Protein AF-A0A8C2BMG5-F1 (afdb_monomer_lite)

pLDDT: mean 73.22, std 12.96, range [35.28, 88.56]

Structure (mmCIF, N/CA/C/O backbone):
data_AF-A0A8C2BMG5-F1
#
_entry.id   AF-A0A8C2BMG5-F1
#
loop_
_atom_site.group_PDB
_atom_site.id
_atom_site.type_symbol
_atom_site.label_atom_id
_atom_site.label_alt_id
_atom_site.label_comp_id
_atom_site.label_asym_id
_atom_site.label_entity_id
_atom_site.label_seq_id
_atom_site.pdbx_PDB_ins_code
_atom_site.Cartn_x
_atom_site.Cartn_y
_atom_site.Cartn_z
_atom_site.occupancy
_atom_site.B_iso_or_equiv
_atom_site.auth_seq_id
_atom_site.auth_comp_id
_atom_site.auth_asym_id
_atom_site.auth_atom_id
_atom_site.pdbx_PDB_model_num
ATOM 1 N N . HIS A 1 1 ? -37.139 -27.368 30.292 1.00 39.41 1 HIS A N 1
ATOM 2 C CA . HIS A 1 1 ? -36.018 -26.420 30.432 1.00 39.41 1 HIS A CA 1
ATOM 3 C C . HIS A 1 1 ? -34.788 -27.026 29.783 1.00 39.41 1 HIS A C 1
ATOM 5 O O . HIS A 1 1 ? -34.268 -28.004 30.298 1.00 39.41 1 HIS A O 1
ATOM 11 N N . THR A 1 2 ? -34.356 -26.488 28.649 1.00 35.28 2 THR A N 1
ATOM 12 C CA . THR A 1 2 ? -33.099 -26.864 27.992 1.00 35.28 2 THR A CA 1
ATOM 13 C C . THR A 1 2 ? -32.307 -25.578 27.812 1.00 35.28 2 THR A C 1
ATOM 15 O O . THR A 1 2 ? -32.679 -24.720 27.018 1.00 35.28 2 THR A O 1
ATOM 18 N N . TYR A 1 3 ? -31.259 -25.415 28.619 1.00 47.19 3 TYR A N 1
ATOM 19 C CA . TYR A 1 3 ? -30.273 -24.353 28.460 1.00 47.19 3 TYR A CA 1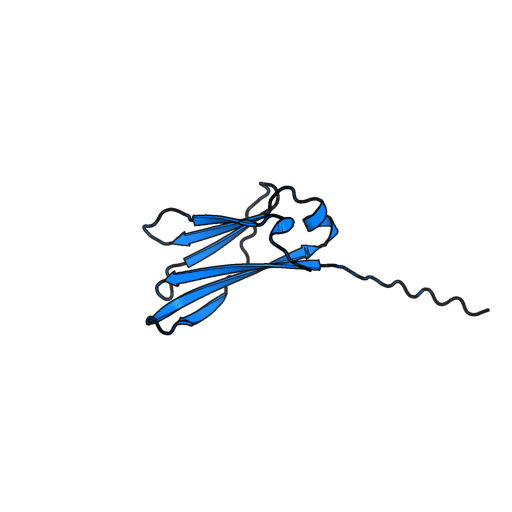
ATOM 20 C C . TYR A 1 3 ? -29.255 -24.831 27.424 1.00 47.19 3 TYR A C 1
ATOM 22 O O . TYR A 1 3 ? -28.438 -25.699 27.714 1.00 47.19 3 TYR A O 1
ATOM 30 N N . GLY A 1 4 ? -29.338 -24.296 26.208 1.00 46.19 4 GLY A N 1
ATOM 31 C CA . GLY A 1 4 ? -28.322 -24.463 25.172 1.00 46.19 4 GLY A CA 1
ATOM 32 C C . GLY A 1 4 ? -27.706 -23.106 24.869 1.00 46.19 4 GLY A C 1
ATOM 33 O O . GLY A 1 4 ? -28.308 -22.306 24.157 1.00 46.19 4 GLY A O 1
ATOM 34 N N . ASN A 1 5 ? -26.535 -22.822 25.442 1.00 56.25 5 ASN A N 1
ATOM 35 C CA . ASN A 1 5 ? -25.740 -21.654 25.071 1.00 56.25 5 ASN A CA 1
ATOM 36 C C . ASN A 1 5 ? -25.124 -21.938 23.693 1.00 56.25 5 ASN A C 1
ATOM 38 O O . ASN A 1 5 ? -24.124 -22.640 23.587 1.00 56.25 5 ASN A O 1
ATOM 42 N N . ASN A 1 6 ? -25.761 -21.447 22.631 1.00 44.56 6 ASN A N 1
ATOM 43 C CA . ASN A 1 6 ? -25.132 -21.370 21.319 1.00 44.56 6 ASN A CA 1
ATOM 44 C C . ASN A 1 6 ? -24.407 -20.031 21.272 1.00 44.56 6 ASN A C 1
ATOM 46 O O . ASN A 1 6 ? -25.001 -19.008 20.935 1.00 44.56 6 ASN A O 1
ATOM 50 N N . THR A 1 7 ? -23.140 -20.017 21.675 1.00 39.62 7 THR A N 1
ATOM 51 C CA . THR A 1 7 ? -22.272 -18.860 21.469 1.00 39.62 7 THR A CA 1
ATOM 52 C C . THR A 1 7 ? -22.019 -18.758 19.967 1.00 39.62 7 THR A C 1
ATOM 54 O O . THR A 1 7 ? -21.108 -19.381 19.429 1.00 39.62 7 THR A O 1
ATOM 57 N N . ILE A 1 8 ? -22.879 -18.025 19.260 1.00 43.47 8 ILE A N 1
ATOM 58 C CA . ILE A 1 8 ? -22.648 -17.637 17.871 1.00 43.47 8 ILE A CA 1
ATOM 59 C C . ILE A 1 8 ? -21.464 -16.673 17.913 1.00 43.47 8 ILE A C 1
ATOM 61 O O . ILE A 1 8 ? -21.622 -15.482 18.163 1.00 43.47 8 ILE A O 1
ATOM 65 N N . SER A 1 9 ? -20.248 -17.189 17.732 1.00 45.44 9 SER A N 1
ATOM 66 C CA . SER A 1 9 ? -19.105 -16.346 17.392 1.00 45.44 9 SER A CA 1
ATOM 67 C C . SER A 1 9 ? -19.245 -16.004 15.910 1.00 45.44 9 SER A C 1
ATOM 69 O O . SER A 1 9 ? -18.570 -16.566 15.055 1.00 45.44 9 SER A O 1
ATOM 71 N N . SER A 1 10 ? -20.202 -15.132 15.586 1.00 47.69 10 SER A N 1
ATOM 72 C CA . SER A 1 10 ? -20.258 -14.443 14.300 1.00 47.69 10 SER A CA 1
ATOM 73 C C . SER A 1 10 ? -19.103 -13.451 14.290 1.00 47.69 10 SER A C 1
ATOM 75 O O . SER A 1 10 ? -19.272 -12.272 14.591 1.00 47.69 10 SER A O 1
ATOM 77 N N . GLN A 1 11 ? -17.896 -13.955 14.049 1.00 55.72 11 GLN A N 1
ATOM 78 C CA . GLN A 1 11 ? -16.746 -13.112 13.770 1.00 55.72 11 GLN A CA 1
ATOM 79 C C . GLN A 1 11 ? -16.968 -12.546 12.373 1.00 55.72 11 GLN A C 1
ATOM 81 O O . GLN A 1 11 ? -16.522 -13.116 11.382 1.00 55.72 11 GLN A O 1
ATOM 86 N N . SER A 1 12 ? -17.731 -11.460 12.282 1.00 69.50 12 SER A N 1
ATOM 87 C CA . SER A 1 12 ? -17.725 -10.630 11.089 1.00 69.50 12 SER A CA 1
ATOM 88 C C . SER A 1 12 ? -16.268 -10.234 10.845 1.00 69.50 12 SER A C 1
ATOM 90 O O . SER A 1 12 ? -15.607 -9.667 11.718 1.00 69.50 12 SER A O 1
ATOM 92 N N . THR A 1 13 ? -15.724 -10.600 9.693 1.00 73.69 13 THR A N 1
ATOM 93 C CA . THR A 1 13 ? -14.363 -10.240 9.290 1.00 73.69 13 THR A CA 1
ATOM 94 C C . THR A 1 13 ? -14.438 -9.462 7.993 1.00 73.69 13 THR A C 1
ATOM 96 O O . THR A 1 13 ? -15.110 -9.889 7.056 1.00 73.69 13 THR A O 1
ATOM 99 N N . ALA A 1 14 ? -13.724 -8.346 7.920 1.00 76.12 14 ALA A N 1
ATOM 100 C CA . ALA A 1 14 ? -13.542 -7.602 6.688 1.00 76.12 14 ALA A CA 1
ATOM 101 C C . ALA A 1 14 ? -12.353 -8.200 5.932 1.00 76.12 14 ALA A C 1
ATOM 103 O O . ALA A 1 14 ? -11.242 -8.240 6.459 1.00 76.12 14 ALA A O 1
ATOM 104 N N . THR A 1 15 ? -12.580 -8.677 4.708 1.00 80.00 15 THR A N 1
ATOM 105 C CA . THR A 1 15 ? -11.491 -9.094 3.816 1.00 80.00 15 THR A CA 1
ATOM 106 C C . THR A 1 15 ? -11.305 -8.035 2.746 1.00 80.00 15 THR A C 1
ATOM 108 O O . THR A 1 15 ? -12.176 -7.819 1.909 1.00 80.00 15 THR A O 1
ATOM 111 N N . LEU A 1 16 ? -10.163 -7.367 2.792 1.00 81.19 16 LEU A N 1
ATOM 112 C CA . LEU A 1 16 ? -9.764 -6.324 1.863 1.00 81.19 16 LEU A CA 1
ATOM 113 C C . LEU A 1 16 ? -8.851 -6.938 0.811 1.00 81.19 16 LEU A C 1
ATOM 115 O O . LEU A 1 16 ? -7.957 -7.708 1.149 1.00 81.19 16 LEU A O 1
ATOM 119 N N . VAL A 1 17 ? -9.050 -6.585 -0.455 1.00 84.00 17 VAL A N 1
ATOM 120 C CA . VAL A 1 17 ? -8.230 -7.092 -1.561 1.00 84.00 17 VAL A CA 1
ATOM 121 C C . VAL A 1 17 ? -7.576 -5.921 -2.274 1.00 84.00 17 VAL A C 1
ATOM 123 O O . VAL A 1 17 ? -8.238 -4.954 -2.646 1.00 84.00 17 VAL A O 1
ATOM 126 N N . CYS A 1 18 ? -6.267 -6.015 -2.470 1.00 83.75 18 CYS A N 1
ATOM 127 C CA . CYS A 1 18 ? -5.486 -5.058 -3.235 1.00 83.75 18 CYS A CA 1
ATOM 128 C C . CYS A 1 18 ? -4.857 -5.759 -4.427 1.00 83.75 18 CYS A C 1
ATOM 130 O O . CYS A 1 18 ? -4.236 -6.809 -4.262 1.00 83.75 18 CYS A O 1
ATOM 132 N N . VAL A 1 19 ? -5.012 -5.169 -5.612 1.00 84.94 19 VAL A N 1
ATOM 133 C CA . VAL A 1 19 ? -4.493 -5.708 -6.868 1.00 84.94 19 VAL A CA 1
ATOM 134 C C . VAL A 1 19 ? -3.553 -4.690 -7.502 1.00 84.94 19 VAL A C 1
ATOM 136 O O . VAL A 1 19 ? -3.943 -3.544 -7.732 1.00 84.94 19 VAL A O 1
ATOM 139 N N . ALA A 1 20 ? -2.329 -5.119 -7.799 1.00 83.88 20 ALA A N 1
ATOM 140 C CA . ALA A 1 20 ? -1.378 -4.386 -8.626 1.00 83.88 20 ALA A CA 1
ATOM 141 C C . ALA A 1 20 ? -1.185 -5.137 -9.943 1.00 83.88 20 ALA A C 1
ATOM 143 O O . ALA A 1 20 ? -0.740 -6.282 -9.944 1.00 83.88 20 ALA A O 1
ATOM 144 N N . SER A 1 21 ? -1.531 -4.498 -11.057 1.00 81.56 21 SER A N 1
ATOM 145 C CA . SER A 1 21 ? -1.386 -5.050 -12.403 1.00 81.56 21 SER A CA 1
ATOM 146 C C . SER A 1 21 ? -0.276 -4.349 -13.183 1.00 81.56 21 SER A C 1
ATOM 148 O O . SER A 1 21 ? 0.147 -3.238 -12.853 1.00 81.56 21 SER A O 1
ATOM 150 N N . GLY A 1 22 ? 0.214 -5.013 -14.230 1.00 76.75 22 GLY A N 1
ATOM 151 C CA . GLY A 1 22 ? 1.169 -4.426 -15.166 1.00 76.75 22 GLY A CA 1
ATOM 152 C C . GLY A 1 22 ? 2.645 -4.599 -14.788 1.00 76.75 22 GLY A C 1
ATOM 153 O O . GLY A 1 22 ? 3.468 -3.733 -15.103 1.00 76.75 22 GLY A O 1
ATOM 154 N N . GLY A 1 23 ? 2.998 -5.680 -14.080 1.00 72.88 23 GLY A N 1
ATOM 155 C CA . GLY A 1 23 ? 4.397 -6.017 -13.769 1.00 72.88 23 GLY A CA 1
ATOM 156 C C . GLY A 1 23 ? 4.898 -7.279 -14.440 1.00 72.88 23 GLY A C 1
ATOM 157 O O . GLY A 1 23 ? 4.125 -8.098 -14.916 1.00 72.88 23 GLY A O 1
ATOM 158 N N . PHE A 1 24 ? 6.209 -7.459 -14.426 1.00 74.00 24 PHE A N 1
ATOM 159 C CA . PHE A 1 24 ? 6.877 -8.719 -14.737 1.00 74.00 24 PHE A CA 1
ATOM 160 C C . PHE A 1 24 ? 7.064 -9.553 -13.460 1.00 74.00 24 PHE A C 1
ATOM 162 O O . PHE A 1 24 ? 7.054 -8.973 -12.378 1.00 74.00 24 PHE A O 1
ATOM 169 N N . PRO A 1 25 ? 7.211 -10.894 -13.537 1.00 62.00 25 PRO A N 1
ATOM 170 C CA . PRO A 1 25 ? 6.995 -11.866 -12.443 1.00 62.00 25 PRO A CA 1
ATOM 171 C C . PRO A 1 25 ? 7.842 -11.696 -11.160 1.00 62.00 25 PRO A C 1
ATOM 173 O O . PRO A 1 25 ? 7.740 -12.510 -10.247 1.00 62.00 25 PRO A O 1
ATOM 176 N N . SER A 1 26 ? 8.656 -10.648 -11.039 1.00 66.38 26 SER A N 1
ATOM 177 C CA . SER A 1 26 ? 9.427 -10.303 -9.835 1.00 66.38 26 SER A CA 1
ATOM 178 C C . SER A 1 26 ? 9.380 -8.809 -9.483 1.00 66.38 26 SER A C 1
ATOM 180 O O . SER A 1 26 ? 10.207 -8.333 -8.710 1.00 66.38 26 SER A O 1
ATOM 182 N N . ASP A 1 27 ? 8.440 -8.060 -10.060 1.00 76.12 27 ASP A N 1
ATOM 183 C CA . ASP A 1 27 ? 8.417 -6.603 -9.958 1.00 76.12 27 ASP A CA 1
ATOM 184 C C . ASP A 1 27 ? 7.704 -6.081 -8.717 1.00 76.12 27 ASP A C 1
ATOM 186 O O . ASP A 1 27 ? 8.172 -5.108 -8.135 1.00 76.12 27 ASP A O 1
ATOM 190 N N . TRP A 1 28 ? 6.566 -6.669 -8.338 1.00 81.69 28 TRP A N 1
ATOM 191 C CA . TRP A 1 28 ? 5.681 -6.069 -7.342 1.00 81.69 28 TRP A CA 1
ATOM 192 C C . TRP A 1 28 ? 5.827 -6.695 -5.961 1.00 81.69 28 TRP A C 1
ATOM 194 O O . TRP A 1 28 ? 5.833 -7.914 -5.804 1.00 81.69 28 TRP A O 1
ATOM 204 N N . SER A 1 29 ? 5.851 -5.831 -4.952 1.00 83.81 29 SER A N 1
ATOM 205 C CA . SER A 1 29 ? 5.720 -6.183 -3.545 1.00 83.81 29 SER A CA 1
ATOM 206 C C . SER A 1 29 ? 4.555 -5.402 -2.946 1.00 83.81 29 SER A C 1
ATOM 208 O O . SER A 1 29 ? 4.506 -4.173 -3.033 1.00 83.81 29 SER A O 1
ATOM 210 N N . LEU A 1 30 ? 3.586 -6.125 -2.383 1.00 85.19 30 LEU A N 1
ATOM 211 C CA . LEU A 1 30 ? 2.398 -5.547 -1.758 1.00 85.19 30 LEU A CA 1
ATOM 212 C C . LEU A 1 30 ? 2.545 -5.589 -0.238 1.00 85.19 30 LEU A C 1
ATOM 214 O O . LEU A 1 30 ? 2.870 -6.630 0.330 1.00 85.19 30 LEU A O 1
ATOM 218 N N . SER A 1 31 ? 2.278 -4.469 0.422 1.00 86.88 31 SER A N 1
ATOM 219 C CA . SER A 1 31 ? 2.249 -4.348 1.881 1.00 86.88 31 SER A CA 1
ATOM 220 C C . SER A 1 31 ? 0.990 -3.630 2.337 1.00 86.88 31 SER A C 1
ATOM 222 O O . SER A 1 31 ? 0.442 -2.803 1.614 1.00 86.88 31 SER A O 1
ATOM 224 N N . TRP A 1 32 ? 0.533 -3.928 3.549 1.00 87.00 32 TRP A N 1
ATOM 225 C CA . TRP A 1 32 ? -0.648 -3.293 4.122 1.00 87.00 32 TRP A CA 1
ATOM 226 C C . TRP A 1 32 ? -0.299 -2.460 5.341 1.00 87.00 32 TRP A C 1
ATOM 228 O O . TRP A 1 32 ? 0.381 -2.939 6.239 1.00 87.00 32 TRP A O 1
ATOM 238 N N . THR A 1 33 ? -0.844 -1.256 5.422 1.00 87.62 33 THR A N 1
ATOM 239 C CA . THR A 1 33 ? -0.722 -0.362 6.575 1.00 87.62 33 THR A CA 1
ATOM 240 C C . THR A 1 33 ? -2.112 -0.127 7.144 1.00 87.62 33 THR A C 1
ATOM 242 O O . THR A 1 33 ? -3.001 0.336 6.433 1.00 87.62 33 THR A O 1
ATOM 245 N N . VAL A 1 34 ? -2.313 -0.447 8.420 1.00 85.38 34 VAL A N 1
ATOM 246 C CA . VAL A 1 34 ? -3.602 -0.292 9.112 1.00 85.38 34 VAL A CA 1
ATOM 247 C C . VAL A 1 34 ? -3.425 0.743 10.208 1.00 85.38 34 VAL A C 1
ATOM 249 O O . VAL A 1 34 ? -2.601 0.553 11.092 1.00 85.38 34 VAL A O 1
ATOM 252 N N . ASP A 1 35 ? -4.184 1.831 10.151 1.00 80.19 35 ASP A N 1
ATOM 253 C CA . ASP A 1 35 ? -4.206 2.902 11.153 1.00 80.19 35 ASP A CA 1
ATOM 254 C C . ASP A 1 35 ? -2.849 3.602 11.372 1.00 80.19 35 ASP A C 1
ATOM 256 O O . ASP A 1 35 ? -2.522 4.052 12.463 1.00 80.19 35 ASP A O 1
ATOM 260 N N . GLY A 1 36 ? -1.990 3.626 10.346 1.00 70.62 36 GLY A N 1
ATOM 261 C CA . GLY A 1 36 ? -0.596 4.071 10.494 1.00 70.62 36 GLY A CA 1
ATOM 262 C C . GLY A 1 36 ? 0.269 3.150 11.370 1.00 70.62 36 GLY A C 1
ATOM 263 O O . GLY A 1 36 ? 1.435 3.456 11.616 1.00 70.62 36 GLY A O 1
ATOM 264 N N . SER A 1 37 ? -0.281 2.020 11.821 1.00 69.75 37 SER A N 1
ATOM 265 C CA . SER A 1 37 ? 0.437 0.954 12.512 1.00 69.75 37 SER A CA 1
ATOM 266 C C . SER A 1 37 ? 1.287 0.141 11.537 1.00 69.75 37 SER A C 1
ATOM 268 O O . SER A 1 37 ? 1.102 0.204 10.319 1.00 69.75 37 SER A O 1
ATOM 270 N N . SER A 1 38 ? 2.236 -0.614 12.096 1.00 62.91 38 SER A N 1
ATOM 271 C CA . SER A 1 38 ? 3.279 -1.353 11.383 1.00 62.91 38 SER A CA 1
ATOM 272 C C . SER A 1 38 ? 2.749 -2.077 10.150 1.00 62.91 38 SER A C 1
ATOM 274 O O . SER A 1 38 ? 1.724 -2.762 10.211 1.00 62.91 38 SER A O 1
ATOM 276 N N . SER A 1 39 ? 3.484 -1.945 9.045 1.00 64.44 39 SER A N 1
ATOM 277 C CA . SER A 1 39 ? 3.169 -2.623 7.798 1.00 64.44 39 SER A CA 1
ATOM 278 C C . SER A 1 39 ? 3.034 -4.127 8.043 1.00 64.44 39 SER A C 1
ATOM 280 O O . SER A 1 39 ? 3.979 -4.808 8.449 1.00 64.44 39 SER A O 1
ATOM 282 N N . ARG A 1 40 ? 1.836 -4.666 7.813 1.00 68.19 40 ARG A N 1
ATOM 283 C CA . ARG A 1 40 ? 1.637 -6.104 7.701 1.00 68.19 40 ARG A CA 1
ATOM 284 C C . ARG A 1 40 ? 2.086 -6.505 6.309 1.00 68.19 40 ARG A C 1
ATOM 286 O O . ARG A 1 40 ? 1.371 -6.318 5.323 1.00 68.19 40 ARG A O 1
ATOM 293 N N . SER A 1 41 ? 3.295 -7.046 6.249 1.00 61.78 41 SER A N 1
ATOM 294 C CA . SER A 1 41 ? 3.743 -7.835 5.112 1.00 61.78 41 SER A CA 1
ATOM 295 C C . SER A 1 41 ? 2.864 -9.076 5.071 1.00 61.78 41 SER A C 1
ATOM 297 O O . SER A 1 41 ? 2.990 -9.963 5.913 1.00 61.78 41 SER A O 1
ATOM 299 N N . GLN A 1 42 ? 1.914 -9.092 4.150 1.00 66.44 42 GLN A N 1
ATOM 300 C CA . GLN A 1 42 ? 1.067 -10.248 3.919 1.00 66.44 42 GLN A CA 1
ATOM 301 C C . GLN A 1 42 ? 1.509 -10.906 2.628 1.00 66.44 42 GLN A C 1
ATOM 303 O O . GLN A 1 42 ? 1.849 -10.206 1.671 1.00 66.44 42 GLN A O 1
ATOM 308 N N . ASP A 1 43 ? 1.501 -12.235 2.611 1.00 60.91 43 ASP A N 1
ATOM 309 C CA . ASP A 1 43 ? 1.900 -13.026 1.457 1.00 60.91 43 ASP A CA 1
ATOM 310 C C . ASP A 1 43 ? 1.123 -12.556 0.223 1.00 60.91 43 ASP A C 1
ATOM 312 O O . ASP A 1 43 ? -0.096 -12.712 0.110 1.00 60.91 43 ASP A O 1
ATOM 316 N N . SER A 1 44 ? 1.834 -11.897 -0.687 1.00 69.00 44 SER A N 1
ATOM 317 C CA . SER A 1 44 ? 1.275 -11.466 -1.957 1.00 69.00 44 SER A CA 1
ATOM 318 C C . SER A 1 44 ? 1.401 -12.624 -2.930 1.00 69.00 44 SER A C 1
ATOM 320 O O . SER A 1 44 ? 2.477 -13.186 -3.125 1.00 69.00 44 SER A O 1
ATOM 322 N N . SER A 1 45 ? 0.276 -13.021 -3.514 1.00 67.81 45 SER A N 1
ATOM 323 C CA . SER A 1 45 ? 0.267 -14.083 -4.512 1.00 67.81 45 SER A CA 1
ATOM 324 C C . SER A 1 45 ? 0.424 -13.459 -5.890 1.00 67.81 45 SER A C 1
ATOM 326 O O . SER A 1 45 ? -0.341 -12.562 -6.261 1.00 67.81 45 SER A O 1
ATOM 328 N N . ALA A 1 46 ? 1.418 -13.931 -6.645 1.00 67.00 46 ALA A N 1
ATOM 329 C CA . ALA A 1 46 ? 1.523 -13.630 -8.065 1.00 67.00 46 ALA A CA 1
ATOM 330 C C . ALA A 1 46 ? 0.330 -14.280 -8.783 1.00 67.00 46 ALA A C 1
ATOM 332 O O . ALA A 1 46 ? 0.154 -15.498 -8.773 1.00 67.00 46 ALA A O 1
ATOM 333 N N . GLY A 1 47 ? -0.526 -13.439 -9.339 1.00 65.75 47 GLY A N 1
ATOM 334 C CA . GLY A 1 47 ? -1.682 -13.780 -10.149 1.00 65.75 47 GLY A CA 1
ATOM 335 C C . GLY A 1 47 ? -1.335 -13.977 -11.624 1.00 65.75 47 GLY A C 1
ATOM 336 O O . GLY A 1 47 ? -0.211 -13.750 -12.077 1.00 65.75 47 GLY A O 1
ATOM 337 N N . LEU A 1 48 ? -2.341 -14.440 -12.367 1.00 65.06 48 LEU A N 1
ATOM 338 C CA . LEU A 1 48 ? -2.228 -14.853 -13.763 1.00 65.06 48 LEU A CA 1
ATOM 339 C C . LEU A 1 48 ? -1.670 -13.759 -14.686 1.00 65.06 48 LEU A C 1
ATOM 341 O O . LEU A 1 48 ? -1.912 -12.566 -14.493 1.00 65.06 48 LEU A O 1
ATOM 345 N N . LEU A 1 49 ? -0.993 -14.224 -15.739 1.00 71.31 49 LEU A N 1
ATOM 346 C CA . LEU A 1 49 ? -0.689 -13.440 -16.930 1.00 71.31 49 LEU A CA 1
ATOM 347 C C . LEU A 1 49 ? -2.002 -12.896 -17.513 1.00 71.31 49 LEU A C 1
ATOM 349 O O . LEU A 1 49 ? -2.914 -13.659 -17.833 1.00 71.31 49 LEU A O 1
ATOM 353 N N . GLN A 1 50 ? -2.093 -11.579 -17.596 1.00 73.81 50 GLN A N 1
ATOM 354 C CA . GLN A 1 50 ? -3.217 -10.833 -18.144 1.00 73.81 50 GLN A CA 1
ATOM 355 C C . GLN A 1 50 ? -3.156 -10.846 -19.686 1.00 73.81 50 GLN A C 1
ATOM 357 O O . GLN A 1 50 ? -2.124 -11.199 -20.259 1.00 73.81 50 GLN A O 1
ATOM 362 N N . GLU A 1 51 ? -4.242 -10.486 -20.381 1.00 75.00 51 GLU A N 1
ATOM 363 C CA . GLU A 1 51 ? -4.293 -10.520 -21.860 1.00 75.00 51 GLU A CA 1
ATOM 364 C C . GLU A 1 51 ? -3.262 -9.592 -22.526 1.00 75.00 51 GLU A C 1
ATOM 366 O O . GLU A 1 51 ? -2.805 -9.855 -23.636 1.00 75.00 51 GLU A O 1
ATOM 371 N N . ASP A 1 52 ? -2.846 -8.540 -21.823 1.00 74.81 52 ASP A N 1
ATOM 372 C CA . ASP A 1 52 ? -1.755 -7.637 -22.203 1.00 74.81 52 ASP A CA 1
ATOM 373 C C . ASP A 1 52 ? -0.345 -8.244 -22.040 1.00 74.81 52 ASP A C 1
ATOM 375 O O . ASP A 1 52 ? 0.647 -7.616 -22.411 1.00 74.81 52 ASP A O 1
ATOM 379 N N . GLY A 1 53 ? -0.236 -9.475 -21.530 1.00 75.88 53 GLY A N 1
ATOM 380 C CA . GLY A 1 53 ? 1.031 -10.175 -21.330 1.00 75.88 53 GLY A CA 1
ATOM 381 C C . GLY A 1 53 ? 1.794 -9.750 -20.073 1.00 75.88 53 GLY A C 1
ATOM 382 O O . GLY A 1 53 ? 2.964 -10.110 -19.930 1.00 75.88 53 GLY A O 1
ATOM 383 N N . LEU A 1 54 ? 1.167 -9.001 -19.161 1.00 82.81 54 LEU A N 1
ATOM 384 C CA . LEU A 1 54 ? 1.753 -8.621 -17.875 1.00 82.81 54 LEU A CA 1
ATOM 385 C C . LEU A 1 54 ? 1.171 -9.463 -16.738 1.00 82.81 54 LEU A C 1
ATOM 387 O O . LEU A 1 54 ? 0.069 -9.997 -16.812 1.00 82.81 54 LEU A O 1
ATOM 391 N N . TYR A 1 55 ? 1.924 -9.590 -15.655 1.00 82.75 55 TYR A N 1
ATOM 392 C CA . TYR A 1 55 ? 1.500 -10.268 -14.438 1.00 82.75 55 TYR A CA 1
ATOM 393 C C . TYR A 1 55 ? 0.792 -9.288 -13.503 1.00 82.75 55 TYR A C 1
ATOM 395 O O . TYR A 1 55 ? 1.015 -8.070 -13.532 1.00 82.75 55 TYR A O 1
ATOM 403 N N . SER A 1 56 ? -0.056 -9.841 -12.642 1.00 82.56 56 SER A N 1
ATOM 404 C CA . SER A 1 56 ? -0.700 -9.104 -11.557 1.00 82.56 56 SER A CA 1
ATOM 405 C C . SER A 1 56 ? -0.399 -9.734 -10.220 1.00 82.56 56 SER A C 1
ATOM 407 O O . SER A 1 56 ? -0.193 -10.932 -10.142 1.00 82.56 56 SER A O 1
ATOM 409 N N . TRP A 1 57 ? -0.407 -8.941 -9.161 1.00 84.19 57 TRP A N 1
ATOM 410 C CA . TRP A 1 57 ? -0.282 -9.400 -7.789 1.00 84.19 57 TRP A CA 1
ATOM 411 C C . TRP A 1 57 ? -1.542 -9.026 -7.055 1.00 84.19 57 TRP A C 1
ATOM 413 O O . TRP A 1 57 ? -2.056 -7.919 -7.215 1.00 84.19 57 TRP A O 1
ATOM 423 N N . SER A 1 58 ? -2.012 -9.942 -6.224 1.00 82.81 58 SER A N 1
ATOM 424 C CA . SER A 1 58 ? -3.087 -9.661 -5.291 1.00 82.81 58 SER A CA 1
ATOM 425 C C . SER A 1 58 ? -2.645 -9.996 -3.880 1.00 82.81 58 SER A C 1
ATOM 427 O O . SER A 1 58 ? -2.041 -11.044 -3.639 1.00 82.81 58 SER A O 1
ATOM 429 N N . SER A 1 59 ? -2.972 -9.113 -2.947 1.00 83.94 59 SER A N 1
ATOM 430 C CA . SER A 1 59 ? -2.836 -9.361 -1.519 1.00 83.94 59 SER A CA 1
ATOM 431 C C . SER A 1 59 ? -4.198 -9.189 -0.862 1.00 83.94 59 SER A C 1
ATOM 433 O O . SER A 1 59 ? -4.966 -8.306 -1.254 1.00 83.94 59 SER A O 1
ATOM 435 N N . SER A 1 60 ? -4.492 -10.043 0.113 1.00 81.06 60 SER A N 1
ATOM 436 C CA . SER A 1 60 ? -5.784 -10.091 0.792 1.00 81.06 60 SER A CA 1
ATOM 437 C C . SER A 1 60 ? -5.586 -9.916 2.289 1.00 81.06 60 SER A C 1
ATOM 439 O O . SER A 1 60 ? -5.054 -10.813 2.940 1.00 81.06 60 SER A O 1
ATOM 441 N N . LEU A 1 61 ? -6.049 -8.799 2.842 1.00 81.69 61 LEU A N 1
ATOM 442 C CA . LEU A 1 61 ? -5.983 -8.497 4.266 1.00 81.69 61 LEU A CA 1
ATOM 443 C C . LEU A 1 61 ? -7.303 -8.814 4.948 1.00 81.69 61 LEU A C 1
ATOM 445 O O . LEU A 1 61 ? -8.302 -8.133 4.740 1.00 81.69 61 LEU A O 1
ATOM 449 N N . THR A 1 62 ? -7.288 -9.831 5.806 1.00 80.62 62 THR A N 1
ATOM 450 C CA . THR A 1 62 ? -8.419 -10.150 6.675 1.00 80.62 62 THR A CA 1
ATOM 451 C C . THR A 1 62 ? -8.228 -9.466 8.022 1.00 80.62 62 THR A C 1
ATOM 453 O O . THR A 1 62 ? -7.255 -9.718 8.735 1.00 80.62 62 THR A O 1
ATOM 456 N N . LEU A 1 63 ? -9.170 -8.597 8.369 1.00 79.00 63 LEU A N 1
ATOM 457 C CA . LEU A 1 63 ? -9.272 -7.933 9.663 1.00 79.00 63 LEU A CA 1
ATOM 458 C C . LEU A 1 63 ? -10.566 -8.364 10.348 1.00 79.00 63 LEU A C 1
ATOM 460 O O . LEU A 1 63 ? -11.573 -8.637 9.694 1.00 79.00 63 LEU A O 1
ATOM 464 N N . SER A 1 64 ? -10.568 -8.389 11.677 1.00 80.38 64 SER A N 1
ATOM 465 C CA . SER A 1 64 ? -11.821 -8.506 12.427 1.00 80.38 64 SER A CA 1
ATOM 466 C C . SER A 1 64 ? -12.680 -7.266 12.184 1.00 80.38 64 SER A C 1
ATOM 468 O O . SER A 1 64 ? -12.146 -6.168 12.048 1.00 80.38 64 SER A O 1
ATOM 470 N N . GLU A 1 65 ? -14.004 -7.402 12.188 1.00 77.25 65 GLU A N 1
ATOM 471 C CA . GLU A 1 65 ? -14.924 -6.268 12.039 1.00 77.25 65 GLU A CA 1
ATOM 472 C C . GLU A 1 65 ? -14.632 -5.166 13.060 1.00 77.25 65 GLU A C 1
ATOM 474 O O . GLU A 1 65 ? -14.615 -3.997 12.698 1.00 77.25 65 GLU A O 1
ATOM 479 N N . GLN A 1 66 ? -14.303 -5.527 14.303 1.00 77.75 66 GLN A N 1
ATOM 480 C CA . GLN A 1 66 ? -13.902 -4.560 15.323 1.00 77.75 66 GLN A CA 1
ATOM 481 C C . GLN A 1 66 ? -12.632 -3.798 14.919 1.00 77.75 66 GLN A C 1
ATOM 483 O O . GLN A 1 66 ? -12.632 -2.578 14.947 1.00 77.75 66 GLN A O 1
ATOM 488 N N . GLN A 1 67 ? -11.601 -4.489 14.419 1.00 77.81 67 GLN A N 1
ATOM 489 C CA . GLN A 1 67 ? -10.384 -3.838 13.918 1.00 77.81 67 GLN A CA 1
ATOM 490 C C . GLN A 1 67 ? -10.658 -2.959 12.701 1.00 77.81 67 GLN A C 1
ATOM 492 O O . GLN A 1 67 ? -10.065 -1.899 12.578 1.00 77.81 67 GLN A O 1
ATOM 497 N N . TRP A 1 68 ? -11.556 -3.371 11.811 1.00 77.75 68 TRP A N 1
ATOM 498 C CA . TRP A 1 68 ? -11.956 -2.574 10.655 1.00 77.75 68 TRP A CA 1
ATOM 499 C C . TRP A 1 68 ? -12.753 -1.324 11.064 1.00 77.75 68 TRP A C 1
ATOM 501 O O . TRP A 1 68 ? -12.492 -0.222 10.573 1.00 77.75 68 TRP A O 1
ATOM 511 N N . MET A 1 69 ? -13.679 -1.476 12.015 1.00 76.00 69 MET A N 1
ATOM 512 C CA . MET A 1 69 ? -14.472 -0.396 12.607 1.00 76.00 69 MET A CA 1
ATOM 513 C C . MET A 1 69 ? -13.662 0.530 13.520 1.00 76.00 69 MET A C 1
ATOM 515 O O . MET A 1 69 ? -14.043 1.688 13.703 1.00 76.00 69 MET A O 1
ATOM 519 N N . GLU A 1 70 ? -12.549 0.064 14.076 1.00 79.25 70 GLU A N 1
ATOM 520 C CA . GLU A 1 70 ? -11.608 0.881 14.843 1.00 79.25 70 GLU A CA 1
ATOM 521 C C . GLU A 1 70 ? -10.539 1.508 13.942 1.00 79.25 70 GLU A C 1
ATOM 523 O O . GLU A 1 70 ? -10.119 2.629 14.202 1.00 79.25 70 GLU A O 1
ATOM 528 N N . SER A 1 71 ? -10.155 0.849 12.842 1.00 73.69 71 SER A N 1
ATOM 529 C CA . SER A 1 71 ? -9.135 1.359 11.922 1.00 73.69 71 SER A CA 1
ATOM 530 C C . SER A 1 71 ? -9.614 2.622 11.218 1.00 73.69 71 SER A C 1
ATOM 532 O O . SER A 1 71 ? -10.605 2.599 10.486 1.00 73.69 71 SER A O 1
ATOM 534 N N . VAL A 1 72 ? -8.908 3.729 11.422 1.00 72.94 72 VAL A N 1
ATOM 535 C CA . VAL A 1 72 ? -9.211 5.028 10.812 1.00 72.94 72 VAL A CA 1
ATOM 536 C C . VAL A 1 72 ? -8.867 5.011 9.324 1.00 72.94 72 VAL A C 1
ATOM 538 O O . VAL A 1 72 ? -9.561 5.626 8.518 1.00 72.94 72 VAL A O 1
ATOM 541 N N . SER A 1 73 ? -7.818 4.282 8.934 1.00 80.44 73 SER A N 1
ATOM 542 C CA . SER A 1 73 ? -7.425 4.129 7.531 1.00 80.44 73 SER A CA 1
ATOM 543 C C . SER A 1 73 ? -6.741 2.792 7.282 1.00 80.44 73 SER A C 1
ATOM 545 O O . SER A 1 73 ? -5.885 2.374 8.057 1.00 80.44 73 SER A O 1
ATOM 547 N N . VAL A 1 74 ? -7.076 2.123 6.180 1.00 83.62 74 VAL A N 1
ATOM 548 C CA . VAL A 1 74 ? -6.294 0.986 5.689 1.00 83.62 74 VAL A CA 1
ATOM 549 C C . VAL A 1 74 ? -5.692 1.372 4.356 1.00 83.62 74 VAL A C 1
ATOM 551 O O . VAL A 1 74 ? -6.366 1.942 3.510 1.00 83.62 74 VAL A O 1
ATOM 554 N N . SER A 1 75 ? -4.411 1.101 4.164 1.00 87.00 75 SER A N 1
ATOM 555 C CA . SER A 1 75 ? -3.701 1.408 2.931 1.00 87.00 75 SER A CA 1
ATOM 556 C C . SER A 1 75 ? -2.998 0.171 2.414 1.00 87.00 75 SER A C 1
ATOM 558 O O . SER A 1 75 ? -2.350 -0.5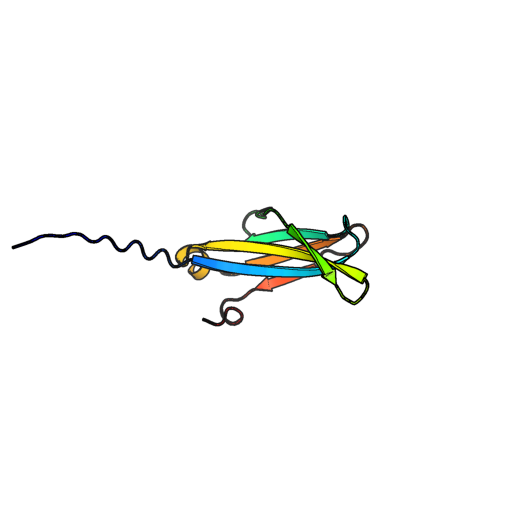35 3.179 1.00 87.00 75 SER A O 1
ATOM 560 N N . CYS A 1 76 ? -3.095 -0.065 1.116 1.00 87.00 76 CYS A N 1
ATOM 561 C CA . CYS A 1 76 ? -2.243 -1.010 0.418 1.00 87.00 76 CYS A CA 1
ATOM 562 C C . CYS A 1 76 ? -1.129 -0.242 -0.285 1.00 87.00 76 CYS A C 1
ATOM 564 O O . CYS A 1 76 ? -1.400 0.687 -1.043 1.00 87.00 76 CYS A O 1
ATOM 566 N N . GLU A 1 77 ? 0.112 -0.629 -0.050 1.00 88.56 77 GLU A N 1
ATOM 567 C CA . GLU A 1 77 ? 1.284 -0.104 -0.726 1.00 88.56 77 GLU A CA 1
ATOM 568 C C . GLU A 1 77 ? 1.816 -1.134 -1.720 1.00 88.56 77 GLU A C 1
ATOM 570 O O . GLU A 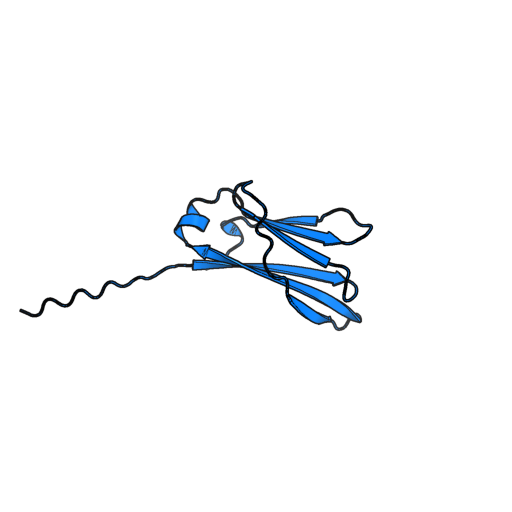1 77 ? 2.163 -2.252 -1.347 1.00 88.56 77 GLU A O 1
ATOM 575 N N . ALA A 1 78 ? 1.882 -0.743 -2.989 1.00 87.25 78 ALA A N 1
ATOM 576 C CA . ALA A 1 78 ? 2.480 -1.508 -4.066 1.00 87.25 78 ALA A CA 1
ATOM 577 C C . ALA A 1 78 ? 3.823 -0.882 -4.440 1.00 87.25 78 ALA A C 1
ATOM 579 O O . ALA A 1 78 ? 3.889 0.237 -4.953 1.00 87.25 78 ALA A O 1
ATOM 580 N N . THR A 1 79 ? 4.904 -1.608 -4.185 1.00 86.31 79 THR A N 1
ATOM 581 C CA . THR A 1 79 ? 6.267 -1.188 -4.518 1.00 86.31 79 THR A CA 1
ATOM 582 C C . THR A 1 79 ? 6.790 -1.982 -5.698 1.00 86.31 79 THR A C 1
ATOM 584 O O . THR A 1 79 ? 6.567 -3.189 -5.789 1.00 86.31 79 THR A O 1
ATOM 587 N N . ARG A 1 80 ? 7.491 -1.292 -6.604 1.00 83.81 80 ARG A N 1
ATOM 588 C CA . ARG A 1 80 ? 8.190 -1.902 -7.733 1.00 83.81 80 ARG A CA 1
ATOM 589 C C . ARG A 1 80 ? 9.615 -1.388 -7.838 1.00 83.81 80 ARG A C 1
ATOM 591 O O . ARG A 1 80 ? 9.862 -0.194 -7.682 1.00 83.81 80 ARG A O 1
ATOM 598 N N . SER A 1 81 ? 10.551 -2.288 -8.129 1.00 79.75 81 SER A N 1
ATOM 599 C CA . SER A 1 81 ? 11.959 -1.936 -8.331 1.00 79.75 81 SER A CA 1
ATOM 600 C C . SER A 1 81 ? 12.102 -0.850 -9.402 1.00 79.75 81 SER A C 1
ATOM 602 O O . SER A 1 81 ? 11.675 -1.021 -10.540 1.00 79.75 81 SER A O 1
ATOM 604 N N . GLY A 1 82 ? 12.694 0.288 -9.031 1.00 80.19 82 GLY A N 1
ATOM 605 C CA . GLY A 1 82 ? 12.901 1.419 -9.943 1.00 80.19 82 GLY A CA 1
ATOM 606 C C . GLY A 1 82 ? 11.679 2.318 -10.164 1.00 80.19 82 GLY A C 1
ATOM 607 O O . GLY A 1 82 ? 11.732 3.194 -11.026 1.00 80.19 82 GLY A O 1
ATOM 608 N N . GLN A 1 83 ? 10.597 2.146 -9.400 1.00 82.88 83 GLN A N 1
ATOM 609 C CA . GLN A 1 83 ? 9.424 3.017 -9.443 1.00 82.88 83 GLN A CA 1
ATOM 610 C C . GLN A 1 83 ? 9.029 3.531 -8.056 1.00 82.88 83 GLN A C 1
ATOM 612 O O . GLN A 1 83 ? 9.337 2.892 -7.050 1.00 82.88 83 GLN A O 1
ATOM 617 N N . PRO A 1 84 ? 8.352 4.693 -7.981 1.00 83.38 84 PRO A N 1
ATOM 618 C CA . PRO A 1 84 ? 7.800 5.167 -6.721 1.00 83.38 84 PRO A CA 1
ATOM 619 C C . PRO A 1 84 ? 6.757 4.181 -6.187 1.00 83.38 84 PRO A C 1
ATO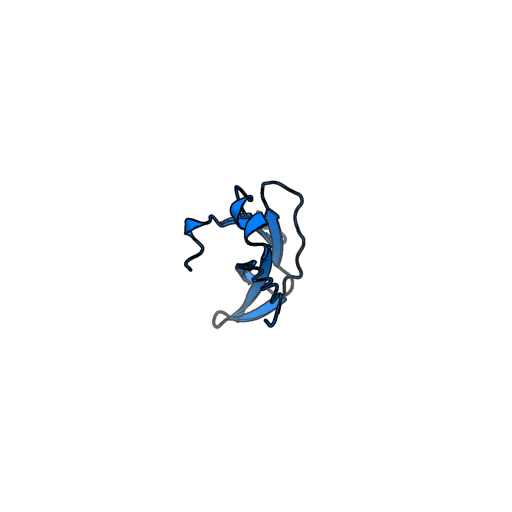M 621 O O . PRO A 1 84 ? 5.986 3.599 -6.952 1.00 83.38 84 PRO A O 1
ATOM 624 N N . ALA A 1 85 ? 6.730 4.023 -4.864 1.00 84.94 85 ALA A N 1
ATOM 625 C CA . ALA A 1 85 ? 5.695 3.263 -4.181 1.00 84.94 85 ALA A CA 1
ATOM 626 C C . ALA A 1 85 ? 4.320 3.875 -4.473 1.00 84.94 85 ALA A C 1
ATOM 628 O O . ALA A 1 85 ? 4.140 5.0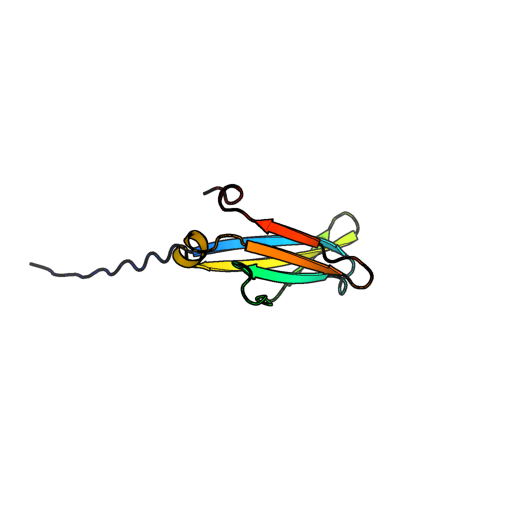94 -4.403 1.00 84.94 85 ALA A O 1
ATOM 629 N N . VAL A 1 86 ? 3.349 3.029 -4.802 1.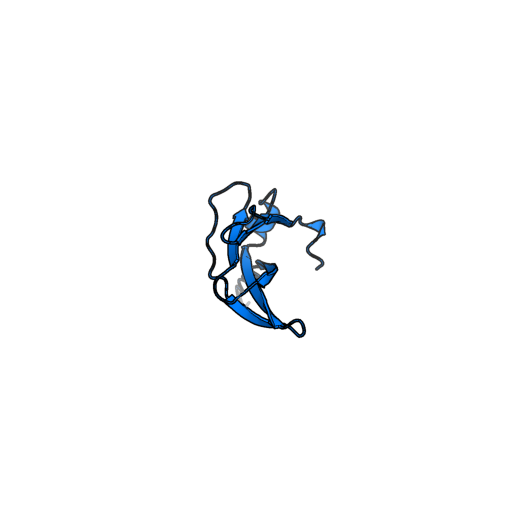00 86.06 86 VAL A N 1
ATOM 630 C CA . VAL A 1 86 ? 1.965 3.438 -5.021 1.00 86.06 86 VAL A CA 1
ATOM 631 C C . VAL A 1 86 ? 1.146 2.998 -3.822 1.00 86.06 86 VAL A C 1
ATOM 633 O O . VAL A 1 86 ? 0.904 1.810 -3.630 1.00 86.06 86 VAL A O 1
ATOM 636 N N . THR A 1 87 ? 0.680 3.960 -3.033 1.00 87.19 87 THR A N 1
ATOM 637 C CA . THR A 1 87 ? -0.177 3.695 -1.877 1.00 87.19 87 THR A CA 1
ATOM 638 C C . THR A 1 87 ? -1.628 3.996 -2.231 1.00 87.19 87 THR A C 1
ATOM 640 O O . THR A 1 87 ? -1.962 5.096 -2.675 1.00 87.19 87 THR A O 1
ATOM 643 N N . ARG A 1 88 ? -2.515 3.022 -2.031 1.00 85.75 88 ARG A N 1
ATOM 644 C CA . ARG A 1 88 ? -3.960 3.178 -2.186 1.00 85.75 88 ARG A CA 1
ATOM 645 C C . ARG A 1 88 ? -4.625 3.064 -0.823 1.00 85.75 88 ARG A C 1
ATOM 647 O O . ARG A 1 88 ? -4.521 2.027 -0.176 1.00 85.75 88 ARG A O 1
ATOM 654 N N . GLN A 1 89 ? -5.321 4.116 -0.405 1.00 83.38 89 GLN A N 1
ATOM 655 C CA . GLN A 1 89 ? -6.154 4.088 0.795 1.00 83.38 89 GLN A CA 1
ATOM 656 C C . GLN A 1 89 ? -7.504 3.438 0.484 1.00 83.38 89 GLN A C 1
ATOM 658 O O . GLN A 1 89 ? -8.185 3.818 -0.467 1.00 83.38 89 GLN A O 1
ATOM 663 N N . LEU A 1 90 ? -7.874 2.456 1.297 1.00 79.50 90 LEU A N 1
ATOM 664 C CA . LEU A 1 90 ? -9.195 1.862 1.364 1.00 79.50 90 LEU A CA 1
ATOM 665 C C . LEU A 1 90 ? -9.912 2.459 2.575 1.00 79.50 90 LEU A C 1
ATOM 667 O O . LEU A 1 90 ? -9.493 2.290 3.722 1.00 79.50 90 LEU A O 1
ATOM 671 N N . THR A 1 91 ? -10.996 3.173 2.300 1.00 73.38 91 THR A N 1
ATOM 672 C CA . THR A 1 91 ? -11.922 3.673 3.316 1.00 73.38 91 THR A CA 1
ATOM 673 C C . THR A 1 91 ? -13.120 2.741 3.431 1.00 73.38 91 THR A C 1
ATOM 675 O O . THR A 1 91 ? -13.381 1.921 2.547 1.00 73.38 91 THR A O 1
ATOM 678 N N . ARG A 1 92 ? -13.873 2.870 4.525 1.00 70.19 92 ARG A N 1
ATOM 679 C CA . ARG A 1 92 ? -15.061 2.040 4.768 1.00 70.19 92 ARG A CA 1
ATOM 680 C C . ARG A 1 92 ? -16.118 2.193 3.684 1.00 70.19 92 ARG A C 1
ATOM 682 O O . ARG A 1 92 ? -16.722 1.200 3.303 1.00 70.19 92 ARG A O 1
ATOM 689 N N . ASP A 1 93 ? -16.261 3.393 3.132 1.00 65.81 93 ASP A N 1
ATOM 690 C CA . ASP A 1 93 ? -17.199 3.697 2.047 1.00 65.81 93 ASP A CA 1
ATOM 691 C C . ASP A 1 93 ? -16.900 2.933 0.747 1.00 65.81 93 ASP A C 1
ATOM 693 O O . ASP A 1 93 ? -17.790 2.730 -0.072 1.00 65.81 93 ASP A O 1
ATOM 697 N N . GLN A 1 94 ? -15.653 2.486 0.559 1.00 63.16 94 GLN A N 1
ATOM 698 C CA . GLN A 1 94 ? -15.221 1.730 -0.621 1.00 63.16 94 GLN A CA 1
ATOM 699 C C . GLN A 1 94 ? -15.456 0.219 -0.472 1.00 63.16 94 GLN A C 1
ATOM 701 O O . GLN A 1 94 ? -15.245 -0.532 -1.424 1.00 63.16 94 GLN A O 1
ATOM 706 N N . CYS A 1 95 ? -15.878 -0.238 0.710 1.00 61.75 95 CYS A N 1
ATOM 707 C CA . CYS A 1 95 ? -16.216 -1.629 0.972 1.00 61.75 95 CYS A CA 1
ATOM 708 C C . CYS A 1 95 ? -17.746 -1.762 0.935 1.00 61.75 95 CYS A C 1
ATOM 710 O O . CYS A 1 95 ? -18.418 -1.529 1.938 1.00 61.75 95 CYS A O 1
ATOM 712 N N . SER A 1 96 ? -18.313 -2.080 -0.234 1.00 52.91 96 SER A N 1
ATOM 713 C CA . SER A 1 96 ? -19.753 -2.336 -0.351 1.00 52.91 96 SER A CA 1
ATOM 714 C C . SER A 1 96 ? -20.090 -3.698 0.256 1.00 52.91 96 SER A C 1
ATOM 716 O O . SER A 1 96 ? -19.457 -4.693 -0.103 1.00 52.91 96 SER A O 1
ATOM 718 N N . GLN A 1 97 ? -21.064 -3.706 1.168 1.00 47.66 97 GLN A N 1
ATOM 719 C CA . GLN A 1 97 ? -21.630 -4.896 1.809 1.00 47.66 97 GLN A CA 1
ATOM 720 C C . GLN A 1 97 ? -22.316 -5.823 0.798 1.00 47.66 97 GLN A C 1
ATOM 722 O O . GLN A 1 97 ? -22.973 -5.291 -0.127 1.00 47.66 97 GLN A O 1
#

Sequence (97 aa):
HTYGNNTISSQSTATLVCVASGGFPSDWSLSWTVDGSSSRSQDSSAGLLQEDGLYSWSSSLTLSEQQWMESVSVSCEATRSGQPAVTRQLTRDQCSQ

Secondary structure (DSSP, 8-state):
------------EEEEEEEEEEE-TT-EEEEEEETTEEEE----EEEPPPTTS-EEEEEEEEEEHHHHHH-S-EEEEEEETTS--EEEEEPGGGS--

Radius of gyration: 17.3 Å; chains: 1; bounding box: 49×32×53 Å

InterPro domains:
  IPR003597 Immunoglobulin C1-set [PF07654] (11-80)
  IPR003597 Immunoglobulin C1-set [SM00407] (13-86)
  IPR007110 Immunoglobulin-like domain [PS50835] (1-91)
  IPR013783 Immunoglobulin-like fold [G3DSA:2.60.40.10] (4-97)
  IPR036179 Immunoglobulin-like domain superfamily [SSF48726] (8-84)
  IPR050380 Immune Recognition and Response Modulators [PTHR23411] (8-85)

Organism: Cyprinus carpio (NCBI:txid7962)

Foldseek 3Di:
DDDDPPPPPPQDKDKDKDKDKDAAPPFKAKWKQWLVDDIDRADWDWADQDPVRIIMIMGIDIGGPVSLVVTPWMWMWIGGVPDDIDIDIDDPVNDDD